Protein AF-A0A2V7EXK5-F1 (afdb_monomer)

Structure (mmCIF, N/CA/C/O backbone):
data_AF-A0A2V7EXK5-F1
#
_entry.id   AF-A0A2V7EXK5-F1
#
loop_
_atom_site.group_PDB
_atom_site.id
_atom_site.type_symbol
_atom_site.label_atom_id
_atom_site.label_alt_id
_atom_site.label_comp_id
_atom_site.label_asym_id
_atom_site.label_entity_id
_atom_site.label_seq_id
_atom_site.pdbx_PDB_ins_code
_atom_site.Cartn_x
_atom_site.Cartn_y
_atom_site.Cartn_z
_atom_site.occupancy
_atom_site.B_iso_or_equiv
_atom_site.auth_seq_id
_atom_site.auth_comp_id
_atom_site.auth_asym_id
_atom_site.auth_atom_id
_atom_site.pdbx_PDB_model_num
ATOM 1 N N . MET A 1 1 ? -5.976 -18.462 -28.648 1.00 41.06 1 MET A N 1
ATOM 2 C CA . MET A 1 1 ? -6.898 -17.992 -27.589 1.00 41.06 1 MET A CA 1
ATOM 3 C C . MET A 1 1 ? -6.361 -16.687 -27.004 1.00 41.06 1 MET A C 1
ATOM 5 O O . MET A 1 1 ? -5.430 -16.703 -26.208 1.00 41.06 1 MET A O 1
ATOM 9 N N . THR A 1 2 ? -6.847 -15.544 -27.483 1.00 48.91 2 THR A N 1
ATOM 10 C CA . THR A 1 2 ? -6.291 -14.217 -27.166 1.00 48.91 2 THR A CA 1
ATOM 11 C C . THR A 1 2 ? -6.865 -13.729 -25.834 1.00 48.91 2 THR A C 1
ATOM 13 O O . THR A 1 2 ? -8.059 -13.460 -25.744 1.00 48.91 2 THR A O 1
ATOM 16 N N . ARG A 1 3 ? -6.049 -13.654 -24.770 1.00 57.50 3 ARG A N 1
ATOM 17 C CA . ARG A 1 3 ? -6.510 -13.169 -23.453 1.00 57.50 3 ARG A CA 1
ATOM 18 C C . ARG A 1 3 ? -6.978 -11.702 -23.559 1.00 57.50 3 ARG A C 1
ATOM 20 O O . ARG A 1 3 ? -6.268 -10.893 -24.168 1.00 57.50 3 ARG A O 1
ATOM 27 N N . PRO A 1 4 ? -8.130 -11.333 -22.966 1.00 57.25 4 PRO A N 1
ATOM 28 C CA . PRO A 1 4 ?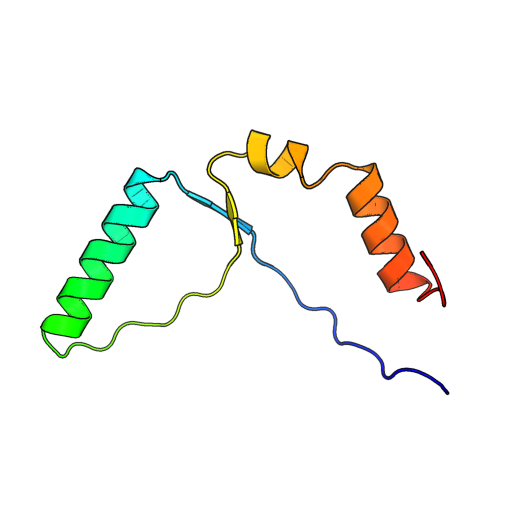 -8.670 -9.977 -23.057 1.00 57.25 4 PRO A CA 1
ATOM 29 C C . PRO A 1 4 ? -7.694 -8.938 -22.483 1.00 57.25 4 PRO A C 1
ATOM 31 O O . PRO A 1 4 ? -6.905 -9.227 -21.581 1.00 57.25 4 PRO A O 1
ATOM 34 N N . ARG A 1 5 ? -7.727 -7.701 -23.007 1.00 58.38 5 ARG A N 1
ATOM 35 C CA . ARG A 1 5 ? -6.924 -6.586 -22.475 1.00 58.38 5 ARG A CA 1
ATOM 36 C C . ARG A 1 5 ? -7.310 -6.327 -21.012 1.00 58.38 5 ARG A C 1
ATOM 38 O O . ARG A 1 5 ? -8.350 -5.734 -20.753 1.00 58.38 5 ARG A O 1
ATOM 45 N N . SER A 1 6 ? -6.452 -6.698 -20.060 1.00 61.19 6 SER A N 1
ATOM 46 C CA . SER A 1 6 ? -6.581 -6.221 -18.682 1.00 61.19 6 SER A CA 1
ATOM 47 C C . SER A 1 6 ? -6.389 -4.700 -18.661 1.00 61.19 6 SER A C 1
ATOM 49 O O . SER A 1 6 ? -5.387 -4.186 -19.169 1.00 61.19 6 SER A O 1
ATOM 51 N N . ARG A 1 7 ? -7.371 -3.961 -18.121 1.00 68.50 7 ARG A N 1
ATOM 52 C CA . ARG A 1 7 ? -7.206 -2.531 -17.811 1.00 68.50 7 ARG A CA 1
ATOM 53 C C . ARG A 1 7 ? -5.991 -2.376 -16.900 1.00 68.50 7 ARG A C 1
ATOM 55 O O . ARG A 1 7 ? -5.838 -3.142 -15.948 1.00 68.50 7 ARG A O 1
ATOM 62 N N . ALA A 1 8 ? -5.153 -1.380 -17.176 1.00 67.25 8 ALA A N 1
ATOM 63 C CA . ALA A 1 8 ? -4.111 -0.986 -16.241 1.00 67.25 8 ALA A CA 1
ATOM 64 C C . ALA A 1 8 ? -4.789 -0.566 -14.929 1.00 67.25 8 ALA A C 1
ATOM 66 O O . ALA A 1 8 ? -5.624 0.337 -14.924 1.00 67.25 8 ALA A O 1
ATOM 67 N N . LYS A 1 9 ? -4.478 -1.271 -13.840 1.00 72.88 9 LYS A N 1
ATOM 68 C CA . LYS A 1 9 ? -4.924 -0.898 -12.500 1.00 72.88 9 LYS A CA 1
ATOM 69 C C . LYS A 1 9 ? -3.830 -0.048 -11.872 1.00 72.88 9 LYS A C 1
ATOM 71 O O . LYS A 1 9 ? -2.694 -0.505 -11.755 1.00 72.88 9 LYS A O 1
ATOM 76 N N . THR A 1 10 ? -4.172 1.177 -11.498 1.00 77.56 10 THR A N 1
ATOM 77 C CA . THR A 1 10 ? -3.295 2.019 -10.686 1.00 77.56 10 THR A CA 1
ATOM 78 C C . THR A 1 10 ? -3.336 1.496 -9.259 1.00 77.56 10 THR A C 1
ATOM 80 O O . THR A 1 10 ? -4.413 1.365 -8.681 1.00 77.56 10 THR A O 1
ATOM 83 N N . L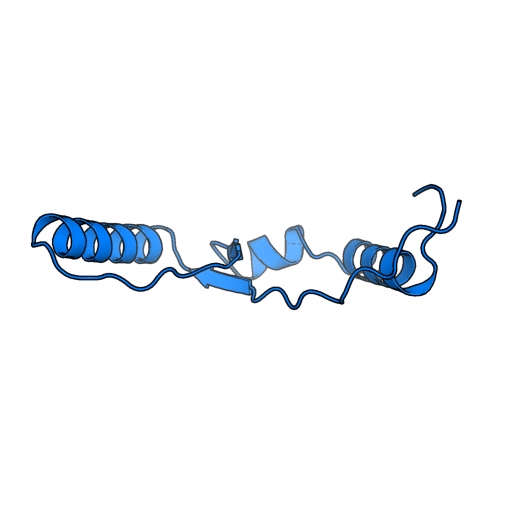EU A 1 11 ? -2.169 1.163 -8.710 1.00 80.44 11 LEU A N 1
ATOM 84 C CA . LEU A 1 11 ? -2.024 0.775 -7.315 1.00 80.44 11 LEU A CA 1
ATOM 85 C C . LEU A 1 11 ? -1.407 1.945 -6.554 1.00 80.44 11 LEU A C 1
ATOM 87 O O . LEU A 1 11 ? -0.277 2.336 -6.842 1.00 80.44 11 LEU A O 1
ATOM 91 N N . THR A 1 12 ? -2.137 2.481 -5.582 1.00 83.75 12 THR A N 1
ATOM 92 C CA . THR A 1 12 ? -1.597 3.479 -4.659 1.00 83.75 12 THR A CA 1
ATOM 93 C C . THR A 1 12 ? -0.844 2.764 -3.546 1.00 83.75 12 THR A C 1
ATOM 95 O O . THR A 1 12 ? -1.396 1.892 -2.871 1.00 83.75 12 THR A O 1
ATOM 98 N N . ILE A 1 13 ? 0.423 3.131 -3.377 1.00 84.81 13 ILE A N 1
ATOM 99 C CA . ILE A 1 13 ? 1.294 2.599 -2.333 1.00 84.81 13 ILE A CA 1
ATOM 100 C C . ILE A 1 13 ? 1.502 3.689 -1.294 1.00 84.81 13 ILE A C 1
ATOM 102 O O . ILE A 1 13 ? 1.859 4.813 -1.641 1.00 84.81 13 ILE A O 1
ATOM 106 N N . GLN A 1 14 ? 1.279 3.354 -0.028 1.00 88.12 14 GLN A N 1
ATOM 107 C CA . GLN A 1 14 ? 1.450 4.286 1.081 1.00 88.12 14 GLN A CA 1
ATOM 108 C C . GLN A 1 14 ? 2.467 3.740 2.079 1.00 88.12 14 GLN A C 1
ATOM 110 O O . GLN A 1 14 ? 2.582 2.528 2.273 1.00 88.12 14 GLN A O 1
ATOM 115 N N . ILE A 1 15 ? 3.202 4.647 2.718 1.00 90.19 15 ILE A N 1
ATOM 116 C CA . ILE A 1 15 ? 4.056 4.313 3.853 1.00 90.19 15 ILE A CA 1
ATOM 117 C C . ILE A 1 15 ? 3.265 4.614 5.116 1.00 90.19 15 ILE A C 1
ATOM 119 O O . ILE A 1 15 ? 2.726 5.711 5.251 1.00 90.19 15 ILE A O 1
ATOM 123 N N . LYS A 1 16 ? 3.154 3.629 6.000 1.00 89.25 16 LYS A N 1
ATOM 124 C CA . LYS A 1 16 ? 2.440 3.759 7.265 1.00 89.25 16 LYS A CA 1
ATOM 125 C C . LYS A 1 16 ? 3.143 2.912 8.313 1.00 89.25 16 LYS A C 1
ATOM 127 O O . LYS A 1 16 ? 3.386 1.727 8.076 1.00 89.25 16 LYS A O 1
ATOM 132 N N . SER A 1 17 ? 3.467 3.499 9.460 1.00 88.94 17 SER A N 1
ATOM 133 C CA . SER A 1 17 ? 4.012 2.716 10.567 1.00 88.94 17 SER A CA 1
ATOM 134 C C . SER A 1 17 ? 2.966 1.730 11.102 1.00 88.94 17 SER A C 1
ATOM 136 O O . SER A 1 17 ? 1.756 1.901 10.918 1.00 88.94 17 SER A O 1
ATOM 138 N N . ALA A 1 18 ? 3.426 0.687 11.798 1.00 87.62 18 ALA A N 1
ATOM 139 C CA . ALA A 1 18 ? 2.525 -0.263 12.446 1.00 87.62 18 ALA A CA 1
ATOM 140 C C . ALA A 1 18 ? 1.605 0.432 13.467 1.00 87.62 18 ALA A C 1
ATOM 142 O O . ALA A 1 18 ? 0.413 0.138 13.507 1.00 87.62 18 ALA A O 1
ATOM 143 N N . GLY A 1 19 ? 2.133 1.399 14.229 1.00 90.94 19 GLY A N 1
ATOM 144 C CA . GLY A 1 19 ? 1.364 2.173 15.206 1.00 90.94 19 GLY A CA 1
ATOM 145 C C . GLY A 1 19 ? 0.228 2.969 14.564 1.00 90.94 19 GLY A C 1
ATOM 146 O O . GLY A 1 19 ? -0.921 2.840 14.974 1.00 90.94 19 GLY A O 1
ATOM 147 N N . GLU A 1 20 ? 0.507 3.711 13.490 1.00 90.38 20 GLU A N 1
ATOM 148 C CA . GLU A 1 20 ? -0.538 4.443 12.763 1.00 90.38 20 GLU A CA 1
ATOM 149 C C . GLU A 1 20 ? -1.581 3.496 12.141 1.00 90.38 20 GLU A C 1
ATOM 151 O O . GLU A 1 20 ? -2.756 3.851 11.992 1.00 90.38 20 GLU A O 1
ATOM 156 N N . ALA A 1 21 ? -1.164 2.305 11.692 1.00 88.81 21 ALA A N 1
ATOM 157 C CA . ALA A 1 21 ? -2.075 1.299 11.149 1.00 88.81 21 ALA A CA 1
ATOM 158 C C . ALA A 1 21 ? -3.036 0.777 12.226 1.00 88.81 21 ALA A C 1
ATOM 160 O O . ALA A 1 21 ? -4.242 0.729 11.983 1.00 88.81 21 ALA A O 1
ATOM 161 N N . LEU A 1 22 ? -2.505 0.463 13.410 1.00 92.25 22 LEU A N 1
ATOM 1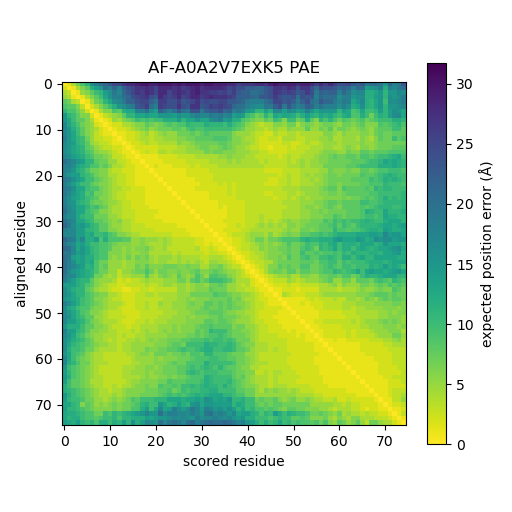62 C CA . LEU A 1 22 ? -3.268 0.043 14.584 1.00 92.25 22 LEU A CA 1
ATOM 163 C C . LEU A 1 22 ? -4.223 1.129 15.078 1.00 92.25 22 LEU A C 1
ATOM 165 O O . LEU A 1 22 ? -5.376 0.821 15.372 1.00 92.25 22 LEU A O 1
ATOM 169 N N . GLU A 1 23 ? -3.792 2.390 15.113 1.00 94.00 23 GLU A N 1
ATOM 170 C CA . GLU A 1 23 ? -4.671 3.481 15.540 1.00 94.00 23 GLU A CA 1
ATOM 171 C C . GLU A 1 23 ? -5.828 3.674 14.552 1.00 94.00 23 GLU A C 1
ATOM 173 O O . GLU A 1 23 ? -6.989 3.670 14.949 1.00 94.00 23 GLU A O 1
ATOM 178 N N . GLY A 1 2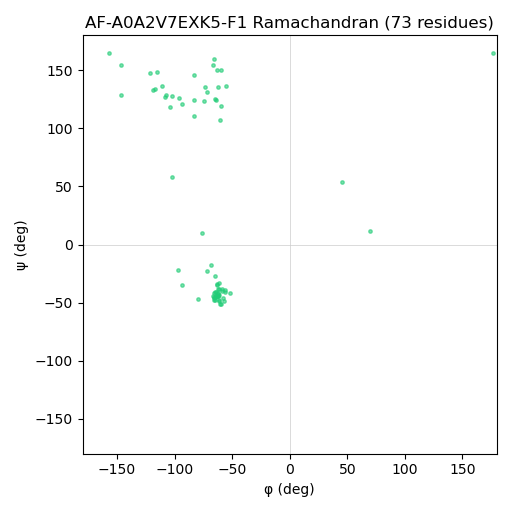4 ? -5.545 3.679 13.244 1.00 90.62 24 GLY A N 1
ATOM 179 C CA . GLY A 1 24 ? -6.607 3.747 12.234 1.00 90.62 24 GLY A CA 1
ATOM 180 C C . GLY A 1 24 ? -7.571 2.552 12.282 1.00 90.62 24 GLY A C 1
ATOM 181 O O . GLY A 1 24 ? -8.762 2.708 12.011 1.00 90.62 24 GLY A O 1
ATOM 182 N N . PHE A 1 25 ? -7.080 1.362 12.648 1.00 90.94 25 PHE A N 1
ATOM 183 C CA . PHE A 1 25 ? -7.936 0.203 12.907 1.00 90.94 25 PHE A CA 1
ATOM 184 C C . PHE A 1 25 ? -8.827 0.430 14.133 1.00 90.94 25 PHE A C 1
ATOM 186 O O . PHE A 1 25 ? -10.034 0.216 14.050 1.00 90.94 25 PHE A O 1
ATOM 193 N N . ARG A 1 26 ? -8.258 0.895 15.250 1.00 95.31 26 ARG A N 1
ATOM 194 C CA . ARG A 1 26 ? -8.994 1.190 16.486 1.00 95.31 26 ARG A CA 1
ATOM 195 C C . ARG A 1 26 ? -10.102 2.215 16.248 1.00 95.31 26 A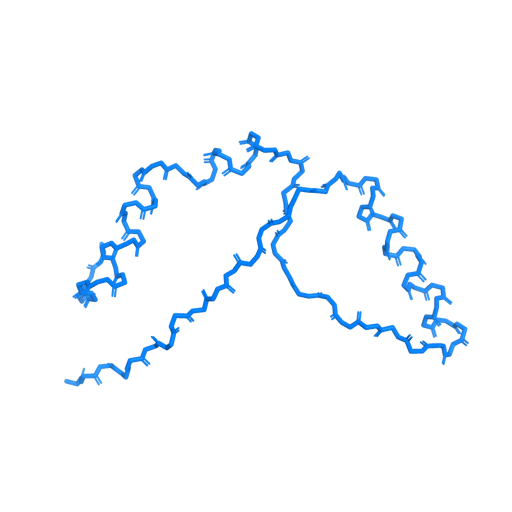RG A C 1
ATOM 197 O O . ARG A 1 26 ? -11.221 2.011 16.715 1.00 95.31 26 ARG A O 1
ATOM 204 N N . GLU A 1 27 ? -9.810 3.298 15.534 1.00 94.94 27 GLU A N 1
ATOM 205 C CA . GLU A 1 27 ? -10.795 4.329 15.196 1.00 94.94 27 GLU A CA 1
ATOM 206 C C . GLU A 1 27 ? -11.941 3.760 14.352 1.00 94.94 27 GLU A C 1
ATOM 208 O O . GLU A 1 27 ? -13.114 3.970 14.670 1.00 94.94 27 GLU A O 1
ATOM 213 N N . ALA A 1 28 ? -11.608 2.994 13.308 1.00 93.69 28 ALA A N 1
ATOM 214 C CA . ALA A 1 28 ? -12.599 2.343 12.458 1.00 93.69 28 ALA A CA 1
ATOM 215 C C . ALA A 1 28 ? -13.460 1.351 13.251 1.00 93.69 28 ALA A C 1
ATOM 217 O O . ALA A 1 28 ? -14.681 1.352 13.106 1.00 93.69 28 ALA A O 1
ATOM 218 N N . PHE A 1 29 ? -12.845 0.552 14.125 1.00 94.56 29 PHE A N 1
ATOM 219 C CA . PHE A 1 29 ? -13.538 -0.415 14.973 1.00 94.56 29 PHE A CA 1
ATOM 220 C C . PHE A 1 29 ? -14.563 0.269 15.884 1.00 94.56 29 PHE A C 1
ATOM 222 O O . PHE A 1 29 ? -15.740 -0.080 15.850 1.00 94.56 29 PHE A O 1
ATOM 229 N N . LYS A 1 30 ? -14.152 1.311 16.619 1.00 96.62 30 LYS A N 1
ATOM 230 C CA . LYS A 1 30 ? -15.052 2.080 17.496 1.00 96.62 30 LYS A CA 1
ATOM 231 C C . LYS A 1 30 ? -16.167 2.789 16.728 1.00 96.62 30 LYS A C 1
ATOM 233 O O . LYS A 1 30 ? -17.272 2.960 17.235 1.00 96.62 30 LYS A O 1
ATOM 238 N N . ALA A 1 31 ? -15.890 3.262 15.514 1.00 95.44 31 ALA A N 1
ATOM 239 C CA . ALA A 1 31 ? -16.913 3.881 14.680 1.00 95.44 31 ALA A CA 1
ATOM 240 C C . ALA A 1 31 ? -17.977 2.862 14.251 1.00 95.44 31 ALA A C 1
ATOM 242 O O . ALA A 1 31 ? -19.164 3.164 14.366 1.00 95.44 31 ALA A O 1
ATOM 243 N N . VAL A 1 32 ? -17.559 1.662 13.835 1.00 95.25 32 VAL A N 1
ATOM 244 C CA . VAL A 1 32 ? -18.471 0.562 13.491 1.00 95.25 32 VAL A CA 1
ATOM 245 C C . VAL A 1 32 ? -19.274 0.106 14.709 1.00 95.25 32 VAL A C 1
ATOM 247 O O . VAL A 1 32 ? -20.488 -0.035 14.601 1.00 95.25 32 VAL A O 1
ATOM 250 N N . GLU A 1 33 ? -18.629 -0.063 15.867 1.00 95.50 33 GLU A N 1
ATOM 251 C CA . GLU A 1 33 ? -19.290 -0.410 17.134 1.00 95.50 33 GLU A CA 1
ATOM 252 C C . GLU A 1 33 ? -20.380 0.608 17.507 1.00 95.50 33 GLU A C 1
ATOM 254 O O . GLU A 1 33 ? -21.487 0.234 17.882 1.00 95.50 33 GLU A O 1
ATOM 259 N N . ALA A 1 34 ? -20.114 1.901 17.304 1.00 96.31 34 ALA A N 1
ATOM 260 C CA . ALA A 1 34 ? -21.077 2.982 17.517 1.00 96.31 34 ALA A CA 1
ATOM 261 C C . ALA A 1 34 ? -22.149 3.109 16.409 1.00 96.31 34 ALA A C 1
ATOM 263 O O . ALA A 1 34 ? -22.846 4.122 16.345 1.00 96.31 34 ALA A O 1
ATOM 264 N N . GLY A 1 35 ? -22.251 2.147 15.484 1.00 95.88 35 GLY A N 1
ATOM 265 C CA . GLY A 1 35 ? -23.213 2.162 14.376 1.00 95.88 35 GLY A CA 1
ATOM 266 C C . GLY A 1 35 ? -22.933 3.219 13.299 1.00 95.88 35 GLY A C 1
ATOM 267 O O . GLY A 1 35 ? -23.781 3.477 12.442 1.00 95.88 35 GLY A O 1
ATOM 268 N N . ARG A 1 36 ? -21.752 3.852 13.314 1.00 95.50 36 ARG A N 1
ATOM 269 C CA . ARG A 1 36 ? -21.365 4.864 12.324 1.00 95.50 36 ARG A CA 1
ATOM 270 C C . ARG A 1 36 ? -20.813 4.198 11.069 1.00 95.50 36 ARG A C 1
ATOM 272 O O . ARG A 1 36 ? -20.123 3.182 11.116 1.00 95.50 36 ARG A O 1
ATOM 279 N N . ARG A 1 37 ? -21.081 4.809 9.913 1.00 91.12 37 ARG A N 1
ATOM 280 C CA . ARG A 1 37 ? -20.512 4.358 8.637 1.00 91.12 37 ARG A CA 1
ATOM 281 C C . ARG A 1 37 ? -19.035 4.727 8.553 1.00 91.12 37 ARG A C 1
ATOM 283 O O . ARG A 1 37 ? -18.659 5.864 8.825 1.00 91.12 37 ARG A O 1
ATOM 290 N N . VAL A 1 38 ? -18.222 3.776 8.104 1.00 91.44 38 VAL A N 1
ATOM 291 C CA . VAL A 1 38 ? -16.789 3.963 7.852 1.00 91.44 38 VAL A CA 1
ATOM 292 C C . VAL A 1 38 ? -16.504 3.711 6.375 1.00 91.44 38 VAL A C 1
ATOM 294 O O . VAL A 1 38 ? -16.960 2.720 5.805 1.00 91.44 38 VAL A O 1
ATOM 297 N N . SER A 1 39 ? -15.750 4.609 5.741 1.00 87.44 39 SER A N 1
ATOM 298 C CA . SER A 1 39 ? -15.361 4.466 4.336 1.00 87.44 39 SER A CA 1
ATOM 299 C C . SER A 1 39 ? -14.323 3.362 4.161 1.00 87.44 39 SER A C 1
ATOM 301 O O . SER A 1 39 ? -13.287 3.356 4.831 1.00 87.44 39 SER A O 1
ATOM 303 N N . ARG A 1 40 ? -14.557 2.460 3.203 1.00 83.62 40 ARG A N 1
ATOM 304 C CA . ARG A 1 40 ? -13.577 1.443 2.812 1.00 83.62 40 ARG A CA 1
ATOM 305 C C . ARG A 1 40 ? -12.353 2.119 2.193 1.00 83.62 40 ARG A C 1
ATOM 307 O O . ARG A 1 40 ? -12.478 2.871 1.230 1.00 83.62 40 ARG A O 1
ATOM 314 N N . ARG A 1 41 ? -11.170 1.828 2.735 1.00 80.75 41 ARG A N 1
ATOM 315 C CA . ARG A 1 41 ? -9.881 2.216 2.151 1.00 80.75 41 ARG A CA 1
ATOM 316 C C . ARG A 1 41 ? -9.204 0.968 1.597 1.00 80.75 41 ARG A C 1
ATOM 318 O O . ARG A 1 41 ? -9.063 -0.017 2.315 1.00 80.75 41 ARG A O 1
ATOM 325 N N . GLU A 1 42 ? -8.807 1.008 0.330 1.00 77.56 42 GLU A N 1
ATOM 326 C CA . GLU A 1 42 ? -8.062 -0.069 -0.330 1.00 77.56 42 GLU A CA 1
ATOM 327 C C . GLU A 1 42 ? -6.683 0.451 -0.742 1.00 77.56 42 GLU A C 1
ATOM 329 O O . GLU A 1 42 ? -6.565 1.542 -1.300 1.00 77.56 42 GLU A O 1
ATOM 334 N N . GLY A 1 43 ? -5.633 -0.318 -0.458 1.00 80.25 43 GLY A N 1
ATOM 335 C CA . GLY A 1 43 ? -4.260 0.075 -0.756 1.00 80.25 43 GLY A CA 1
ATOM 336 C C . GLY A 1 43 ? -3.243 -0.938 -0.247 1.00 80.25 43 GLY A C 1
ATOM 337 O O . GLY A 1 43 ? -3.566 -1.802 0.570 1.00 80.25 43 GLY A O 1
ATOM 338 N N . VAL A 1 44 ? -2.010 -0.833 -0.744 1.00 84.31 44 VAL A N 1
ATOM 339 C CA . VAL A 1 44 ? -0.870 -1.592 -0.216 1.00 84.31 44 VAL A CA 1
ATOM 340 C C . VAL A 1 44 ? -0.033 -0.662 0.647 1.00 84.31 44 VAL A C 1
ATOM 342 O O . VAL A 1 44 ? 0.366 0.420 0.209 1.00 84.31 44 VAL A O 1
ATOM 345 N N . TYR A 1 45 ? 0.235 -1.109 1.868 1.00 87.69 45 TYR A N 1
ATOM 346 C CA . TYR A 1 45 ? 0.967 -0.350 2.870 1.00 87.69 45 TYR A CA 1
ATOM 347 C C . TYR A 1 45 ? 2.329 -0.989 3.119 1.00 87.69 45 TYR A C 1
ATOM 349 O O . TYR A 1 45 ? 2.4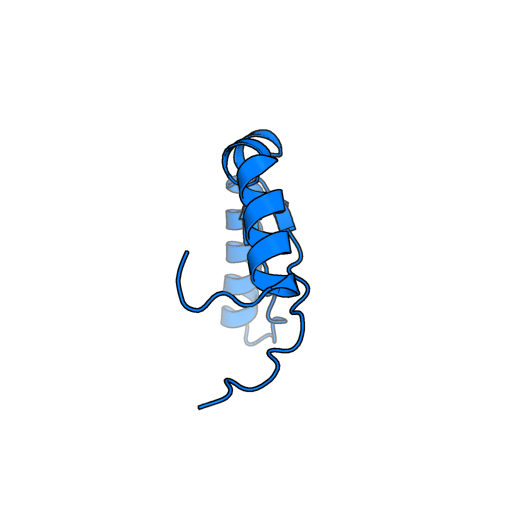35 -2.209 3.247 1.00 87.69 45 TYR A O 1
ATOM 357 N N . PHE A 1 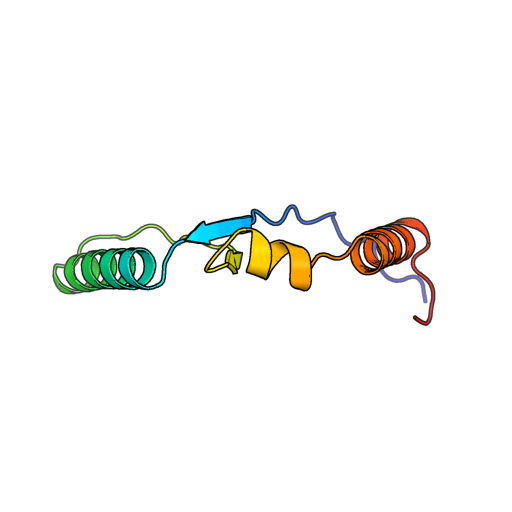46 ? 3.361 -0.158 3.211 1.00 90.50 46 PHE A N 1
ATOM 358 C CA . PHE A 1 46 ? 4.688 -0.561 3.664 1.00 90.50 46 PHE A CA 1
ATOM 359 C C . PHE A 1 46 ? 5.027 0.154 4.965 1.00 90.50 46 PHE A C 1
ATOM 361 O O . PHE A 1 46 ? 4.633 1.297 5.177 1.00 90.50 46 PHE A O 1
ATOM 368 N N . THR A 1 47 ? 5.810 -0.507 5.811 1.00 90.69 47 THR A N 1
ATOM 369 C CA . THR A 1 47 ? 6.274 0.058 7.083 1.00 90.69 47 THR A CA 1
ATOM 370 C C . THR A 1 47 ? 7.333 1.145 6.898 1.00 90.69 47 THR A C 1
ATOM 372 O O . THR A 1 47 ? 7.499 1.985 7.774 1.00 90.69 47 THR A O 1
ATOM 375 N N . SER A 1 48 ? 8.041 1.151 5.762 1.00 89.88 48 SER A N 1
ATOM 376 C CA . SER A 1 48 ? 9.034 2.167 5.406 1.00 89.88 48 SER A CA 1
ATOM 377 C C . SER A 1 48 ? 9.263 2.243 3.892 1.00 89.88 48 SER A C 1
ATOM 379 O O . SER A 1 48 ? 8.916 1.324 3.140 1.00 89.88 48 SER A O 1
ATOM 381 N N . ILE A 1 49 ? 9.897 3.329 3.437 1.00 87.62 49 ILE A N 1
ATOM 382 C CA . ILE A 1 49 ? 10.341 3.475 2.041 1.00 87.62 49 ILE A CA 1
ATOM 383 C C . ILE A 1 49 ? 11.363 2.387 1.684 1.00 87.62 49 ILE A C 1
ATOM 385 O O . ILE A 1 49 ? 11.315 1.836 0.587 1.00 87.62 49 ILE A O 1
ATOM 389 N N . GLU A 1 50 ? 12.261 2.028 2.601 1.00 89.75 50 GLU A N 1
ATOM 390 C CA . GLU A 1 50 ? 13.226 0.942 2.391 1.00 89.75 50 GLU A CA 1
ATOM 391 C C . GLU A 1 50 ? 12.548 -0.410 2.184 1.00 89.75 50 GLU A C 1
ATOM 393 O O . GLU A 1 50 ? 12.886 -1.126 1.240 1.00 89.75 50 GLU A O 1
ATOM 398 N N . ALA A 1 51 ? 11.532 -0.734 2.989 1.00 89.56 51 ALA A N 1
ATOM 399 C CA . ALA A 1 51 ? 10.749 -1.950 2.797 1.00 89.56 51 ALA A CA 1
ATOM 400 C C . ALA A 1 51 ? 10.091 -1.978 1.406 1.00 89.56 51 ALA A C 1
ATOM 402 O O . ALA A 1 51 ? 10.079 -3.022 0.746 1.00 89.56 51 ALA A O 1
ATOM 403 N N . ALA A 1 52 ? 9.608 -0.826 0.925 1.00 89.50 52 ALA A N 1
ATOM 404 C CA . ALA A 1 52 ? 9.085 -0.697 -0.430 1.00 89.50 52 ALA A CA 1
ATOM 405 C C . ALA A 1 52 ? 10.182 -0.905 -1.490 1.00 89.50 52 ALA A C 1
ATOM 407 O O . ALA A 1 52 ? 9.988 -1.700 -2.409 1.00 89.50 52 ALA A O 1
ATOM 408 N N . ARG A 1 53 ? 11.354 -0.268 -1.353 1.00 88.88 53 ARG A N 1
ATOM 409 C CA . ARG A 1 53 ? 12.483 -0.388 -2.301 1.00 88.88 53 ARG A CA 1
ATOM 410 C C . ARG A 1 53 ? 13.026 -1.813 -2.399 1.00 88.88 53 ARG A C 1
ATOM 412 O O . ARG A 1 53 ? 13.304 -2.278 -3.502 1.00 88.88 53 ARG A O 1
ATOM 419 N N . ASN A 1 54 ? 13.096 -2.529 -1.280 1.00 92.31 54 ASN A N 1
ATOM 420 C CA . ASN A 1 54 ? 13.537 -3.926 -1.245 1.00 92.31 54 ASN A CA 1
ATOM 421 C C . ASN A 1 54 ? 12.581 -4.8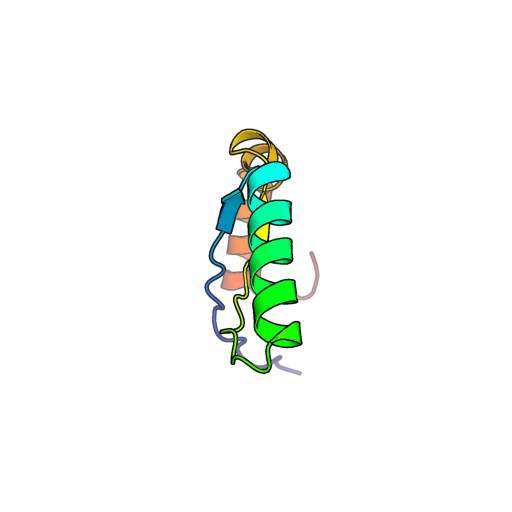62 -2.001 1.00 92.31 54 ASN A C 1
ATOM 423 O O . ASN A 1 54 ? 12.992 -5.906 -2.509 1.00 92.31 54 ASN A O 1
ATOM 427 N N . ARG A 1 55 ? 11.296 -4.500 -2.108 1.00 89.94 55 ARG A N 1
ATOM 428 C CA . ARG A 1 55 ? 10.293 -5.275 -2.855 1.00 89.94 55 ARG A CA 1
ATOM 429 C C . ARG A 1 55 ? 10.119 -4.798 -4.296 1.00 89.94 55 ARG A C 1
ATOM 431 O O . ARG A 1 55 ? 9.896 -5.625 -5.180 1.00 89.94 55 ARG A O 1
ATOM 438 N N . LEU A 1 56 ? 10.236 -3.496 -4.542 1.00 90.19 56 LEU A N 1
ATOM 439 C CA . LEU A 1 56 ? 10.062 -2.839 -5.839 1.00 90.19 56 LEU A CA 1
ATOM 440 C C . LEU A 1 56 ? 11.415 -2.507 -6.466 1.00 90.19 56 LEU A C 1
ATOM 442 O O . LEU A 1 56 ? 11.723 -1.355 -6.772 1.00 90.19 56 LEU A O 1
ATOM 446 N N . THR A 1 57 ? 12.235 -3.536 -6.657 1.00 93.38 57 THR A N 1
ATOM 447 C CA . THR A 1 57 ? 13.554 -3.362 -7.263 1.00 93.38 57 THR A CA 1
ATOM 448 C C . THR A 1 57 ? 13.434 -2.930 -8.731 1.00 93.38 57 THR A C 1
ATOM 450 O O . THR A 1 57 ? 12.452 -3.281 -9.398 1.00 93.38 57 THR A O 1
ATOM 453 N N . PRO A 1 58 ? 14.442 -2.232 -9.288 1.00 93.69 58 PRO A N 1
ATOM 454 C CA . PRO A 1 58 ? 14.442 -1.836 -10.696 1.00 93.69 58 PRO A CA 1
ATOM 455 C C . PRO A 1 58 ? 14.181 -3.006 -11.655 1.00 93.69 58 PRO A C 1
ATOM 457 O O . PRO A 1 58 ? 13.360 -2.883 -12.561 1.00 93.69 58 PRO A O 1
ATOM 460 N N . ASN A 1 59 ? 14.783 -4.174 -11.398 1.00 95.56 59 ASN A N 1
ATOM 461 C CA . ASN A 1 59 ? 14.586 -5.377 -12.213 1.00 95.56 59 ASN A CA 1
ATOM 462 C C . ASN A 1 59 ? 13.138 -5.882 -12.163 1.00 95.56 59 ASN A C 1
ATOM 464 O O . ASN A 1 59 ? 12.573 -6.240 -13.195 1.00 95.56 59 ASN A O 1
ATOM 468 N N . ARG A 1 60 ? 12.497 -5.863 -10.985 1.00 93.50 60 ARG A N 1
ATOM 469 C CA . ARG A 1 60 ? 11.075 -6.224 -10.856 1.00 93.50 60 ARG A CA 1
ATOM 470 C C . ARG A 1 60 ? 10.177 -5.232 -11.582 1.00 93.50 60 ARG A C 1
ATOM 472 O O . ARG A 1 60 ? 9.246 -5.650 -12.262 1.00 93.50 60 ARG A O 1
ATOM 479 N N . LEU A 1 61 ? 10.455 -3.935 -11.478 1.00 92.81 61 LEU A N 1
ATOM 480 C CA . LEU A 1 61 ? 9.687 -2.904 -12.181 1.00 92.81 61 LEU A CA 1
ATOM 481 C C . LEU A 1 61 ? 9.847 -3.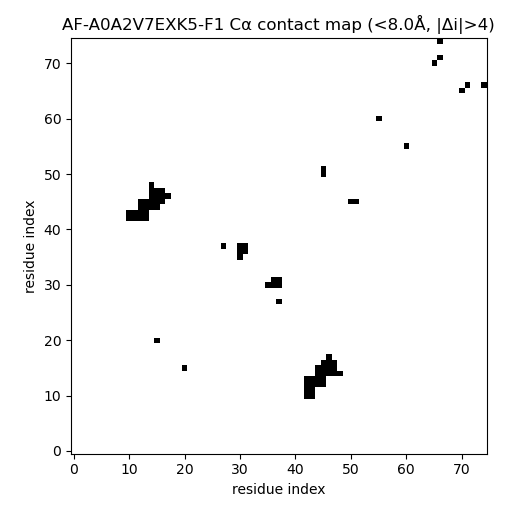020 -13.704 1.00 92.81 61 LEU A C 1
ATOM 483 O O . LEU A 1 61 ? 8.862 -2.913 -14.438 1.00 92.81 61 LEU A O 1
ATOM 487 N N . ALA A 1 62 ? 11.061 -3.304 -14.180 1.00 93.19 62 ALA A N 1
ATOM 488 C CA . ALA A 1 62 ? 11.337 -3.573 -15.587 1.00 93.19 62 ALA A CA 1
ATOM 489 C C . ALA A 1 62 ? 10.590 -4.822 -16.076 1.00 93.19 62 ALA A C 1
ATOM 491 O O . ALA A 1 62 ? 9.945 -4.773 -17.125 1.00 93.19 62 ALA A O 1
ATOM 492 N N . LEU A 1 63 ? 10.592 -5.902 -15.288 1.00 93.06 63 LEU A N 1
ATOM 493 C CA . LEU A 1 63 ? 9.831 -7.110 -15.587 1.00 93.06 63 LEU A CA 1
ATOM 494 C C . LEU A 1 63 ? 8.330 -6.816 -15.653 1.00 93.06 63 LEU A C 1
ATOM 496 O O . LEU A 1 63 ? 7.700 -7.111 -16.661 1.00 93.06 63 LEU A O 1
ATOM 500 N N . LEU A 1 64 ? 7.752 -6.161 -14.643 1.00 91.12 64 LEU A N 1
ATOM 501 C CA . LEU A 1 64 ? 6.333 -5.782 -14.642 1.00 91.12 64 LEU A CA 1
ATOM 502 C C . LEU A 1 64 ? 5.969 -4.926 -15.865 1.00 91.12 64 LEU A C 1
ATOM 504 O O . LEU A 1 64 ? 4.913 -5.122 -16.474 1.00 91.12 64 LEU A O 1
ATOM 508 N N . ARG A 1 65 ? 6.855 -4.009 -16.272 1.00 90.00 65 ARG A N 1
ATOM 509 C CA . ARG A 1 65 ? 6.697 -3.231 -17.507 1.00 90.00 65 ARG A CA 1
ATOM 510 C C . ARG A 1 65 ? 6.729 -4.131 -18.744 1.00 90.00 65 ARG A C 1
ATOM 512 O O . ARG A 1 65 ? 5.876 -3.966 -19.612 1.00 90.00 65 ARG A O 1
ATOM 519 N N . ALA A 1 66 ? 7.658 -5.081 -18.826 1.00 91.62 66 ALA A N 1
ATOM 520 C CA . ALA A 1 66 ? 7.751 -6.028 -19.936 1.00 91.62 66 ALA A CA 1
ATOM 521 C C . ALA A 1 66 ? 6.511 -6.930 -20.027 1.00 91.62 66 ALA A C 1
ATOM 523 O O . ALA A 1 66 ? 5.947 -7.065 -21.111 1.00 91.62 66 ALA A O 1
ATOM 524 N N . ILE A 1 67 ? 6.024 -7.457 -18.900 1.00 90.62 67 ILE A N 1
ATOM 525 C CA . ILE A 1 67 ? 4.782 -8.241 -18.809 1.00 90.62 67 ILE A CA 1
ATOM 526 C C . ILE A 1 67 ? 3.602 -7.429 -19.333 1.00 90.62 67 ILE A C 1
ATOM 528 O O . ILE A 1 67 ? 2.836 -7.904 -20.172 1.00 90.62 67 ILE A O 1
ATOM 532 N N . ARG A 1 68 ? 3.473 -6.178 -18.875 1.00 85.69 68 ARG A N 1
ATOM 533 C CA . ARG A 1 68 ? 2.387 -5.284 -19.285 1.00 85.69 68 ARG A CA 1
ATOM 534 C C . ARG A 1 68 ? 2.414 -4.983 -20.783 1.00 85.69 68 ARG A C 1
ATOM 536 O O . ARG A 1 68 ? 1.354 -4.968 -21.407 1.00 85.69 68 ARG A O 1
ATOM 543 N N . THR A 1 69 ? 3.596 -4.727 -21.338 1.00 88.88 69 THR A N 1
ATOM 544 C CA . THR A 1 69 ? 3.762 -4.320 -22.740 1.00 88.88 69 THR A CA 1
ATOM 545 C C . THR A 1 69 ? 3.692 -5.505 -23.699 1.00 88.88 69 THR A C 1
ATOM 547 O O . THR A 1 69 ? 3.007 -5.422 -24.712 1.00 88.88 69 THR A O 1
ATOM 550 N N . ARG A 1 70 ? 4.395 -6.602 -23.395 1.00 89.56 70 ARG A N 1
ATOM 551 C CA . ARG A 1 70 ? 4.596 -7.732 -24.318 1.00 89.56 70 ARG A CA 1
ATOM 552 C C . ARG A 1 70 ? 3.621 -8.885 -24.104 1.00 89.56 70 ARG A C 1
ATOM 554 O O . ARG A 1 70 ? 3.428 -9.661 -25.028 1.00 89.56 70 ARG A O 1
ATOM 561 N N . ARG A 1 71 ? 3.014 -9.001 -22.915 1.00 85.44 71 ARG A N 1
ATOM 562 C CA . ARG A 1 71 ? 2.091 -10.092 -22.538 1.00 85.44 71 ARG A CA 1
ATOM 563 C C . ARG A 1 71 ? 2.610 -11.476 -22.950 1.00 85.44 71 ARG A C 1
ATOM 565 O O . ARG A 1 71 ? 1.917 -12.192 -23.676 1.00 85.44 71 ARG A O 1
ATOM 572 N N . PRO A 1 72 ? 3.836 -11.828 -22.539 1.00 88.31 72 PRO A N 1
ATOM 573 C CA . PRO A 1 72 ? 4.431 -13.086 -22.952 1.00 88.31 72 PRO A CA 1
ATOM 574 C C . PRO A 1 72 ? 3.599 -14.267 -22.426 1.00 88.31 72 PRO A C 1
ATOM 576 O O . PRO A 1 72 ? 2.948 -14.172 -21.383 1.00 88.31 72 PRO A O 1
ATOM 579 N N . GLY A 1 73 ? 3.607 -15.379 -23.164 1.00 86.06 73 GLY A N 1
ATOM 580 C CA . GLY A 1 73 ? 2.906 -16.607 -22.768 1.00 86.06 73 GLY A CA 1
ATOM 581 C C . GLY A 1 73 ? 3.517 -17.299 -21.543 1.00 86.06 73 GLY A C 1
ATOM 582 O O . GLY A 1 73 ? 2.838 -18.097 -20.907 1.00 86.06 73 GLY A O 1
ATOM 583 N N . SER A 1 74 ? 4.763 -16.959 -21.202 1.00 83.94 74 SER A N 1
ATOM 584 C CA . SER A 1 74 ? 5.499 -17.421 -20.022 1.00 83.94 74 SER A CA 1
ATOM 585 C C . SER A 1 74 ? 6.436 -16.318 -19.523 1.00 83.94 74 SER A C 1
ATOM 587 O O . SER A 1 74 ? 6.825 -15.449 -20.308 1.00 83.94 74 SER A O 1
ATOM 589 N N . ILE A 1 75 ? 6.769 -16.354 -18.230 1.00 78.25 75 ILE A N 1
ATOM 590 C CA . ILE A 1 75 ? 7.709 -15.444 -17.552 1.00 78.25 75 ILE A CA 1
ATOM 591 C C . ILE A 1 75 ? 8.963 -16.198 -17.161 1.00 78.25 75 ILE A C 1
ATOM 593 O O . ILE A 1 75 ? 8.793 -17.327 -16.654 1.00 78.25 75 ILE A O 1
#

Secondary structure (DSSP, 8-state):
-----PPPPP--EEE--HHHHHHHHHHHHHHHHTT--------EEESSHHHHHHHS-HHHHHHHHHHHHH--S--

Solvent-accessible surface area (backbone atoms only — not comparable to full-atom values): 4878 Å² total; per-residue (Å²): 137,84,78,75,86,76,75,88,76,87,79,63,75,45,73,46,45,70,66,61,52,52,49,56,48,51,54,50,50,55,36,48,74,71,72,42,91,74,85,89,82,87,73,51,75,28,70,36,71,64,61,42,46,74,70,59,33,72,69,54,52,50,47,55,50,46,46,70,74,66,60,61,96,70,134

Foldseek 3Di:
DDDDQDDDDDADEEEDAPVRVVVVVVVVVVCVVVVHDDDDDDHHYDPDPVRVCVVPPPVVVVVVVCCNPVVDPPD

pLDDT: mean 85.98, std 11.28, range [41.06, 96.62]

Sequence (75 aa):
MTRPRSRAKTLTIQIKSAGEALEGFREAFKAVEAGRRVSRREGVYFTSIEAARNRLTPNRLALLRAIRTRRPGSI

Mean predicted aligned error: 7.41 Å

Radius of gyration: 18.03 Å; Cα contacts (8 Å, |Δi|>4): 38; chains: 1; bounding box: 38×23×45 Å